Protein AF-A0A8T3PQR5-F1 (afdb_monomer)

Mean predicted aligned error: 10.05 Å

Sequence (159 aa):
MDTDMNWQEITDKLLKREWSAVETYQQVLHKAREELARNAEFQELATILSDHQQAASQLEARMQQPERRADGCFGGWGTWSKVVMGAASIFGDRVVLRALKAGEESGSKRYQEVLEATTAMPAELKPLFLDQLAKQQAHIRALDGLISRRLDLPIEPGT

Foldseek 3Di:
DDDLPPVLNLLVVLLVLLLVLLVLLCVLLVLVCVPPVPDPLSVLSVVLSVLSLVLNVVSCVVNPDPPDPDPSHPPPCPPVVVVPPDPDRSLLDLVSLVVSLVSLVVSLVSLVCSLPPHPPDDPVCNVSSVVSSVSSVVSNVSSVVSSVVSVPDDPDPDD

Nearest PDB structures (foldseek):
  4m34-assembly1_A  TM=5.836E-01  e=5.335E-02  Mycolicibacterium smegmatis MC2 155
  4m32-assembly1_A  TM=5.823E-01  e=1.025E-01  Mycolicibacterium smegmatis MC2 155
  4m33-assembly1_A  TM=5.757E-01  e=1.872E-01  Mycolicibacterium smegmatis MC2 155
  4m35-assembly1_A  TM=5.478E-01  e=1.532E-01  Mycolicibacterium smegmatis MC2 155
  5h46-assembly1_A  TM=4.832E-01  e=1.532E-01  Mycolicibacterium smegmatis MC2 155

Radius of gyration: 17.57 Å; Cα contacts (8 Å, |Δi|>4): 103; chains: 1; bounding box: 49×31×56 Å

pLDDT: mean 76.02, std 18.61, range [34.81, 98.12]

Structure (mmCIF, N/CA/C/O backbone):
data_AF-A0A8T3PQR5-F1
#
_entry.id   AF-A0A8T3PQR5-F1
#
loop_
_atom_site.group_PDB
_atom_site.id
_atom_site.type_symbol
_atom_site.label_atom_id
_atom_site.label_alt_id
_atom_site.label_comp_id
_atom_site.label_asym_id
_atom_site.label_entity_id
_atom_site.label_seq_id
_atom_site.pdbx_PDB_ins_code
_atom_site.Cartn_x
_atom_site.Cartn_y
_atom_site.Cartn_z
_atom_site.occupancy
_atom_site.B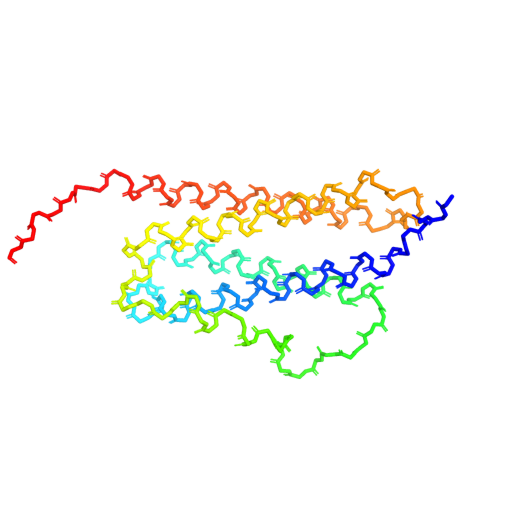_iso_or_equiv
_atom_site.auth_seq_id
_atom_site.auth_comp_id
_atom_site.auth_asym_id
_atom_site.auth_atom_id
_atom_site.pdbx_PDB_model_num
ATOM 1 N N . MET A 1 1 ? 28.401 -8.841 -14.115 1.00 34.81 1 MET A N 1
ATOM 2 C CA . MET A 1 1 ? 27.378 -9.747 -13.562 1.00 34.81 1 MET A CA 1
ATOM 3 C C . MET A 1 1 ? 26.054 -9.155 -13.969 1.00 34.81 1 MET A C 1
ATOM 5 O O . MET A 1 1 ? 25.731 -8.074 -13.497 1.00 34.81 1 MET A O 1
ATOM 9 N N . ASP A 1 2 ? 25.406 -9.804 -14.933 1.00 47.03 2 ASP A N 1
ATOM 10 C CA . ASP A 1 2 ? 24.097 -9.433 -15.459 1.00 47.03 2 ASP A CA 1
ATOM 11 C C . ASP A 1 2 ? 23.065 -9.330 -14.344 1.00 47.03 2 ASP A C 1
ATOM 13 O O . ASP A 1 2 ? 22.957 -10.207 -13.487 1.00 47.03 2 ASP A O 1
ATOM 17 N N . THR A 1 3 ? 22.282 -8.264 -14.376 1.00 47.00 3 THR A N 1
ATOM 18 C CA . THR A 1 3 ? 20.901 -8.281 -13.894 1.00 47.00 3 THR A CA 1
ATOM 19 C C . THR A 1 3 ? 20.164 -7.169 -14.624 1.00 47.00 3 THR A C 1
ATOM 21 O O . THR A 1 3 ? 19.670 -6.219 -14.024 1.00 47.00 3 THR A O 1
ATOM 24 N N . ASP A 1 4 ? 20.092 -7.293 -15.952 1.00 51.81 4 ASP A N 1
ATOM 25 C CA . ASP A 1 4 ? 18.969 -6.724 -16.694 1.00 51.81 4 ASP A CA 1
ATOM 26 C C . ASP A 1 4 ? 17.718 -7.425 -16.163 1.00 51.81 4 ASP A C 1
ATOM 28 O O . ASP A 1 4 ? 17.316 -8.496 -16.618 1.00 51.81 4 ASP A O 1
ATOM 32 N N . MET A 1 5 ? 17.172 -6.883 -15.077 1.00 60.22 5 MET A N 1
ATOM 33 C CA . MET A 1 5 ? 15.985 -7.428 -14.456 1.00 60.22 5 MET A CA 1
ATOM 34 C C . MET A 1 5 ? 14.844 -7.231 -15.450 1.00 60.22 5 MET A C 1
ATOM 36 O O . MET A 1 5 ? 14.481 -6.104 -15.790 1.00 60.22 5 MET A O 1
ATOM 40 N N . ASN A 1 6 ? 14.336 -8.347 -15.974 1.00 78.06 6 ASN A N 1
ATOM 41 C CA . ASN A 1 6 ? 13.302 -8.355 -16.996 1.00 78.06 6 ASN A CA 1
ATOM 42 C C . ASN A 1 6 ? 12.093 -7.565 -16.473 1.00 78.06 6 ASN A C 1
ATOM 44 O O . ASN A 1 6 ? 11.537 -7.899 -15.425 1.00 78.06 6 ASN A O 1
ATOM 48 N N . TRP A 1 7 ? 11.669 -6.522 -17.191 1.00 76.75 7 TRP A N 1
ATOM 49 C CA . TRP A 1 7 ? 10.533 -5.684 -16.794 1.00 76.75 7 TRP A CA 1
ATOM 50 C C . TRP A 1 7 ? 9.256 -6.514 -16.563 1.00 76.75 7 TRP A C 1
ATOM 52 O O . TRP A 1 7 ? 8.418 -6.137 -15.745 1.00 76.75 7 TRP A O 1
ATOM 62 N N . GLN A 1 8 ? 9.129 -7.675 -17.218 1.00 80.75 8 GLN A N 1
ATOM 63 C CA . GLN A 1 8 ? 8.047 -8.636 -16.984 1.00 80.75 8 GLN A CA 1
ATOM 64 C C . GLN A 1 8 ? 8.134 -9.275 -15.593 1.00 80.75 8 GLN A C 1
ATOM 66 O O . GLN A 1 8 ? 7.123 -9.380 -14.909 1.00 80.75 8 GLN A O 1
ATOM 71 N N . GLU A 1 9 ? 9.333 -9.658 -15.144 1.00 82.62 9 GLU A N 1
ATOM 72 C CA . GLU A 1 9 ? 9.560 -10.217 -13.804 1.00 82.62 9 GLU A CA 1
ATOM 73 C C . GLU A 1 9 ? 9.289 -9.168 -12.717 1.00 82.62 9 GLU A C 1
ATOM 75 O O . GLU A 1 9 ? 8.711 -9.467 -11.672 1.00 82.62 9 GLU A O 1
ATOM 80 N N . ILE A 1 10 ? 9.668 -7.915 -12.973 1.00 81.12 10 ILE A N 1
ATOM 81 C CA . ILE A 1 10 ? 9.352 -6.787 -12.092 1.00 81.12 10 ILE A CA 1
ATOM 82 C C . ILE A 1 10 ? 7.838 -6.586 -11.997 1.00 81.12 10 ILE A C 1
ATOM 84 O O . ILE A 1 10 ? 7.296 -6.471 -10.897 1.00 81.12 10 ILE A O 1
ATOM 88 N N . THR A 1 11 ? 7.161 -6.564 -13.145 1.00 85.00 11 THR A N 1
ATOM 89 C CA . THR A 1 11 ? 5.708 -6.375 -13.223 1.00 85.00 11 THR A CA 1
ATOM 90 C C . THR A 1 11 ? 4.972 -7.519 -12.520 1.00 85.00 11 THR A C 1
ATOM 92 O O . THR A 1 11 ? 4.056 -7.249 -11.751 1.00 85.00 11 THR A O 1
ATOM 95 N N . ASP A 1 12 ? 5.424 -8.769 -12.673 1.00 86.12 12 ASP A N 1
ATOM 96 C CA . ASP A 1 12 ? 4.887 -9.940 -11.961 1.00 86.12 12 ASP A CA 1
ATOM 97 C C . ASP A 1 12 ? 5.029 -9.813 -10.436 1.00 86.12 12 ASP A C 1
ATOM 99 O O . ASP A 1 12 ? 4.089 -10.065 -9.677 1.00 86.12 12 ASP A O 1
ATOM 103 N N . LYS A 1 13 ? 6.202 -9.373 -9.961 1.00 87.25 13 LYS A N 1
ATOM 104 C CA . LYS A 1 13 ? 6.437 -9.135 -8.530 1.00 87.25 13 LYS A CA 1
ATOM 105 C C . LYS A 1 13 ? 5.538 -8.028 -7.985 1.00 87.25 13 LYS A C 1
ATOM 107 O O . LYS A 1 13 ? 4.999 -8.189 -6.892 1.00 87.25 13 LYS A O 1
ATOM 112 N N . LEU A 1 14 ? 5.371 -6.923 -8.716 1.00 90.06 14 LEU A N 1
ATOM 113 C CA . LEU A 1 14 ? 4.459 -5.841 -8.330 1.00 90.06 14 LEU A CA 1
ATOM 114 C C . LEU A 1 14 ? 3.009 -6.331 -8.310 1.00 90.06 14 LEU A C 1
ATOM 116 O O . LEU A 1 14 ? 2.318 -6.130 -7.316 1.00 90.06 14 LEU A O 1
ATOM 120 N N . LEU A 1 15 ? 2.585 -7.069 -9.336 1.00 89.94 15 LEU A N 1
ATOM 121 C CA . LEU A 1 15 ? 1.243 -7.630 -9.433 1.00 89.94 15 LEU A CA 1
ATOM 122 C C . LEU A 1 15 ? 0.893 -8.512 -8.226 1.00 89.94 15 LEU A C 1
ATOM 124 O O . LEU A 1 15 ? -0.137 -8.316 -7.582 1.00 89.94 15 LEU A O 1
ATOM 128 N N . LYS A 1 16 ? 1.775 -9.450 -7.863 1.00 86.69 16 LYS A N 1
ATOM 129 C CA . LYS A 1 16 ? 1.586 -10.310 -6.679 1.00 86.69 16 LYS A CA 1
ATOM 130 C C . LYS A 1 16 ? 1.440 -9.501 -5.390 1.00 86.69 16 LYS A C 1
ATOM 132 O O . LYS A 1 16 ? 0.709 -9.906 -4.487 1.00 86.69 16 LYS A O 1
ATOM 137 N N . ARG A 1 17 ? 2.130 -8.362 -5.288 1.00 89.25 17 ARG A N 1
ATOM 138 C CA . ARG A 1 17 ? 2.031 -7.472 -4.126 1.00 89.25 17 ARG A CA 1
ATOM 139 C C . ARG A 1 17 ? 0.720 -6.707 -4.096 1.00 89.25 17 ARG A C 1
ATOM 141 O O . ARG A 1 17 ? 0.133 -6.639 -3.023 1.00 89.25 17 ARG A O 1
ATOM 148 N N . GLU A 1 18 ? 0.253 -6.191 -5.231 1.00 92.88 18 GLU A N 1
ATOM 149 C CA . GLU A 1 18 ? -1.058 -5.534 -5.300 1.00 92.88 18 GLU A CA 1
ATOM 150 C C . GLU A 1 18 ? -2.165 -6.492 -4.865 1.00 92.88 18 GLU A C 1
ATOM 152 O O . GLU A 1 18 ? -2.983 -6.150 -4.017 1.00 92.88 18 GLU A O 1
ATOM 157 N N . TRP A 1 19 ? -2.126 -7.746 -5.319 1.00 87.88 19 TRP A N 1
ATOM 158 C CA . TRP A 1 19 ? -3.080 -8.748 -4.851 1.00 87.88 19 TRP A CA 1
ATOM 159 C C . TRP A 1 19 ? -2.953 -9.079 -3.362 1.00 87.88 19 TRP A C 1
ATOM 161 O O . TRP A 1 19 ? -3.966 -9.215 -2.679 1.00 87.88 19 TRP A O 1
ATOM 171 N N . SER A 1 20 ? -1.732 -9.152 -2.827 1.00 85.56 20 SER A N 1
ATOM 172 C CA . SER A 1 20 ? -1.535 -9.317 -1.383 1.00 85.56 20 SER A CA 1
ATOM 173 C C . SER A 1 20 ? -2.112 -8.141 -0.583 1.00 85.56 20 SER A C 1
ATOM 175 O O . SER A 1 20 ? -2.631 -8.357 0.515 1.00 85.56 20 SER A O 1
ATOM 177 N N . ALA A 1 21 ? -2.031 -6.913 -1.103 1.00 88.25 21 ALA A N 1
ATOM 178 C CA . ALA A 1 21 ? -2.657 -5.746 -0.490 1.00 88.25 21 ALA A CA 1
ATOM 179 C C . ALA A 1 21 ? -4.187 -5.859 -0.558 1.00 88.25 21 ALA A C 1
ATOM 181 O O . ALA A 1 21 ? -4.840 -5.753 0.480 1.00 88.25 21 ALA A O 1
ATOM 182 N N . VAL A 1 22 ? -4.753 -6.193 -1.726 1.00 87.19 22 VAL A N 1
ATOM 183 C CA . VAL A 1 22 ? -6.196 -6.449 -1.906 1.00 87.19 22 VAL A CA 1
ATOM 184 C C . VAL A 1 22 ? -6.721 -7.431 -0.860 1.00 87.19 22 VAL A C 1
ATOM 186 O O . VAL A 1 22 ? -7.685 -7.124 -0.160 1.00 87.19 22 VAL A O 1
ATOM 189 N N . GLU A 1 23 ? -6.066 -8.580 -0.698 1.00 82.75 23 GLU A N 1
ATOM 190 C CA . GLU A 1 23 ? -6.462 -9.595 0.284 1.00 82.75 23 GLU A CA 1
ATOM 191 C C . GLU A 1 23 ? -6.400 -9.057 1.724 1.00 82.75 23 GLU A C 1
ATOM 193 O O . 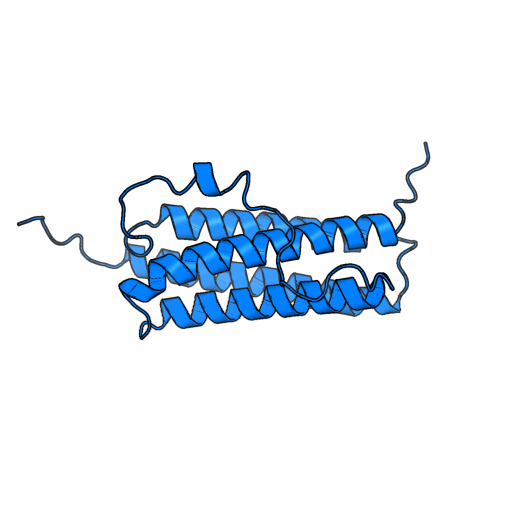GLU A 1 23 ? -7.301 -9.307 2.528 1.00 82.75 23 GLU A O 1
ATOM 198 N N . THR A 1 24 ? -5.368 -8.273 2.046 1.00 83.56 24 THR A N 1
ATOM 199 C CA . THR A 1 24 ? -5.189 -7.679 3.380 1.00 83.56 24 THR A CA 1
ATOM 200 C C . THR A 1 24 ? -6.306 -6.681 3.695 1.00 83.56 24 THR A C 1
ATOM 202 O O . THR A 1 24 ? -6.957 -6.787 4.738 1.00 83.56 24 THR A O 1
ATOM 205 N N . TYR A 1 25 ? -6.591 -5.743 2.788 1.00 89.38 25 TYR A N 1
ATOM 206 C CA . TYR A 1 25 ? -7.661 -4.763 2.983 1.00 89.38 25 TYR A CA 1
ATOM 207 C C . TYR A 1 25 ? -9.046 -5.408 2.993 1.00 89.38 25 TYR A C 1
ATOM 209 O O . TYR A 1 25 ? -9.886 -5.009 3.796 1.00 89.38 25 TYR A O 1
ATOM 217 N N . GLN A 1 26 ? -9.295 -6.430 2.168 1.00 86.75 26 GLN A N 1
ATOM 218 C CA . GLN A 1 26 ? -10.550 -7.188 2.209 1.00 86.75 26 GLN A CA 1
ATOM 219 C C . GLN A 1 26 ? -10.777 -7.835 3.577 1.00 86.75 26 GLN A C 1
ATOM 221 O O . GLN A 1 26 ? -11.885 -7.759 4.103 1.00 86.75 26 GLN A O 1
ATOM 226 N N . GLN A 1 27 ? -9.746 -8.434 4.178 1.00 80.44 27 GLN A N 1
ATOM 227 C CA . GLN A 1 27 ? -9.850 -9.027 5.515 1.00 80.44 27 GLN A CA 1
ATOM 228 C C . GLN A 1 27 ? -10.135 -7.974 6.587 1.00 80.44 27 GLN A C 1
ATOM 230 O O . GLN A 1 27 ? -11.007 -8.180 7.436 1.00 80.44 27 GLN A O 1
ATOM 235 N N . VAL A 1 28 ? -9.428 -6.840 6.534 1.00 83.50 28 VAL A N 1
ATOM 236 C CA . VAL A 1 28 ? -9.654 -5.709 7.443 1.00 83.50 28 VAL A CA 1
ATOM 237 C C . VAL A 1 28 ? -11.089 -5.209 7.311 1.00 83.50 28 VAL A C 1
ATOM 239 O O . VAL A 1 28 ? -11.796 -5.153 8.312 1.00 83.50 28 VAL A O 1
ATOM 242 N N . LEU A 1 29 ? -11.547 -4.928 6.087 1.00 83.75 29 LEU A N 1
ATOM 243 C CA . LEU A 1 29 ? -12.891 -4.425 5.796 1.00 83.75 29 LEU A CA 1
ATOM 244 C C . LEU A 1 29 ? -13.990 -5.435 6.143 1.00 83.75 29 LEU A C 1
ATOM 246 O O . LEU A 1 29 ? -15.050 -5.042 6.618 1.00 83.75 29 LEU A O 1
ATOM 250 N N . HIS A 1 30 ? -13.757 -6.733 5.948 1.00 82.12 30 HIS A N 1
ATOM 251 C CA . HIS A 1 30 ? -14.726 -7.768 6.302 1.00 82.12 30 HIS A CA 1
ATOM 252 C C . HIS A 1 30 ? -15.016 -7.772 7.806 1.00 82.12 30 HIS A C 1
ATOM 254 O O . HIS A 1 30 ? -16.173 -7.674 8.204 1.00 82.12 30 HIS A O 1
ATOM 260 N N . LYS A 1 31 ? -13.966 -7.789 8.632 1.00 76.12 31 LYS A N 1
ATOM 261 C CA . LYS A 1 31 ? -14.077 -7.730 10.099 1.00 76.12 31 LYS A CA 1
ATOM 262 C C . LYS A 1 31 ? -14.629 -6.386 10.586 1.00 76.12 31 LYS A C 1
ATOM 264 O O . LYS A 1 31 ? -15.446 -6.323 11.493 1.00 76.12 31 LYS A O 1
ATOM 269 N N . ALA A 1 32 ? -14.220 -5.308 9.930 1.00 73.81 32 ALA A N 1
ATOM 270 C CA . ALA A 1 32 ? -14.684 -3.945 10.156 1.00 73.81 32 ALA A CA 1
ATOM 271 C C . ALA A 1 32 ? -16.187 -3.730 9.879 1.00 73.81 32 ALA A C 1
ATOM 273 O O . ALA A 1 32 ? -16.826 -2.873 10.496 1.00 73.81 32 ALA A O 1
ATOM 274 N N . ARG A 1 33 ? -16.751 -4.475 8.921 1.00 72.44 33 ARG A N 1
ATOM 275 C CA . ARG A 1 33 ? -18.127 -4.298 8.438 1.00 72.44 33 ARG A CA 1
ATOM 276 C C . ARG A 1 33 ? -19.168 -4.570 9.518 1.00 72.44 33 ARG A C 1
ATOM 278 O O . ARG A 1 33 ? -20.204 -3.909 9.518 1.00 72.44 33 ARG A O 1
ATOM 285 N N . GLU A 1 34 ? -18.894 -5.525 10.402 1.00 64.50 34 GLU A N 1
ATOM 286 C CA . GLU A 1 34 ? -19.805 -5.913 11.483 1.00 64.50 34 GLU A CA 1
ATOM 287 C C . GLU A 1 34 ? -19.977 -4.791 12.514 1.00 64.50 34 GLU A C 1
ATOM 289 O O . GLU A 1 34 ? -21.060 -4.627 13.070 1.00 64.50 34 GLU A O 1
ATOM 294 N N . GLU A 1 35 ? -18.948 -3.962 12.703 1.00 61.69 35 GL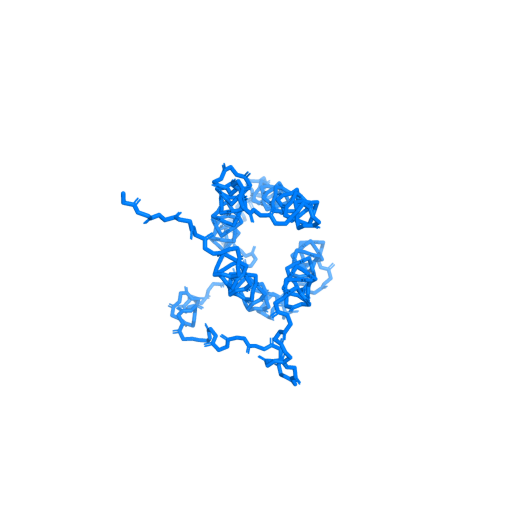U A N 1
ATOM 295 C CA . GLU A 1 35 ? -18.938 -2.920 13.731 1.00 61.69 35 GLU A CA 1
ATOM 296 C C . GLU A 1 35 ? -19.313 -1.534 13.172 1.00 61.69 35 GLU A C 1
ATOM 298 O O . GLU A 1 35 ? -19.976 -0.751 13.852 1.00 61.69 35 GLU A O 1
ATOM 303 N N . LEU A 1 36 ? -18.879 -1.180 11.952 1.00 59.28 36 LEU A N 1
ATOM 304 C CA . LEU A 1 36 ? -18.721 0.238 11.580 1.00 59.28 36 LEU A CA 1
ATOM 305 C C . LEU A 1 36 ? -18.939 0.561 10.087 1.00 59.28 36 LEU A C 1
ATOM 307 O O . LEU A 1 36 ? -18.400 1.546 9.590 1.00 59.28 36 LEU A O 1
ATOM 311 N N . ALA A 1 37 ? -19.767 -0.189 9.351 1.00 59.66 37 ALA A N 1
ATOM 312 C CA . ALA A 1 37 ? -19.964 0.002 7.897 1.00 59.66 37 ALA A CA 1
ATOM 313 C C . ALA A 1 37 ? -20.373 1.431 7.438 1.00 59.66 37 ALA A C 1
ATOM 315 O O . ALA A 1 37 ? -20.235 1.762 6.261 1.00 59.66 37 ALA A O 1
ATOM 316 N N . ARG A 1 38 ? -20.875 2.288 8.344 1.00 58.97 38 ARG A N 1
ATOM 317 C CA . ARG A 1 38 ? -21.217 3.705 8.080 1.00 58.97 38 ARG A CA 1
ATOM 318 C C . ARG A 1 38 ? -20.145 4.713 8.527 1.00 58.97 38 ARG A C 1
ATOM 320 O O . ARG A 1 38 ? -20.384 5.914 8.462 1.00 58.97 38 ARG A O 1
ATOM 327 N N . ASN A 1 39 ? -18.995 4.248 9.004 1.00 76.12 39 ASN A N 1
ATOM 328 C CA . ASN A 1 39 ? -17.911 5.099 9.485 1.00 76.12 39 ASN A CA 1
ATOM 329 C C . ASN A 1 39 ? -17.071 5.630 8.307 1.00 76.12 39 ASN A C 1
ATOM 331 O O . ASN A 1 39 ? -16.781 4.893 7.364 1.00 76.12 39 ASN A O 1
ATOM 335 N N . ALA A 1 40 ? -16.660 6.898 8.372 1.00 81.00 40 ALA A N 1
ATOM 336 C CA . ALA A 1 40 ? -15.750 7.511 7.407 1.00 81.00 40 ALA A CA 1
ATOM 337 C C . ALA A 1 40 ? -14.436 6.719 7.265 1.00 81.00 40 ALA A C 1
ATOM 339 O O . ALA A 1 40 ? -13.955 6.537 6.151 1.00 81.00 40 ALA A O 1
ATOM 340 N N . GLU A 1 41 ? -13.921 6.146 8.359 1.00 84.19 41 GLU A N 1
ATOM 341 C CA . GLU A 1 41 ? -12.705 5.320 8.330 1.00 84.19 41 GLU A CA 1
ATOM 342 C C . GLU A 1 41 ? -12.863 4.070 7.448 1.00 84.19 41 GLU A C 1
ATOM 344 O O . GLU A 1 41 ? -11.940 3.684 6.733 1.00 84.19 41 GLU A O 1
ATOM 349 N N . PHE A 1 42 ? -14.051 3.451 7.451 1.00 86.12 42 PHE A N 1
ATOM 350 C CA . PHE A 1 42 ? -14.353 2.309 6.585 1.00 86.12 42 PHE A CA 1
ATOM 351 C C . PHE A 1 42 ? -14.291 2.709 5.107 1.00 86.12 42 PHE A C 1
ATOM 353 O O . PHE A 1 42 ? -13.749 1.971 4.288 1.00 86.12 42 PHE A O 1
ATOM 360 N N . GLN A 1 43 ? -14.827 3.885 4.767 1.00 88.38 43 GLN A N 1
ATOM 361 C CA . GLN A 1 43 ? -14.840 4.394 3.393 1.00 88.38 43 GLN A CA 1
ATOM 362 C C . GLN A 1 43 ? -13.435 4.768 2.903 1.00 88.38 43 GLN A C 1
ATOM 364 O O . GLN A 1 43 ? -13.098 4.500 1.750 1.00 88.38 43 GLN A O 1
ATOM 369 N N . GLU A 1 44 ? -12.590 5.320 3.778 1.00 91.75 44 GLU A N 1
ATOM 370 C CA . GLU A 1 44 ? -11.181 5.587 3.467 1.00 91.75 44 GLU A CA 1
ATOM 371 C C . GLU A 1 44 ? -10.432 4.282 3.141 1.00 91.75 44 GLU A C 1
ATOM 373 O O . GLU A 1 44 ? -9.808 4.174 2.088 1.00 91.75 44 GLU A O 1
ATOM 378 N N . LEU A 1 45 ? -10.569 3.247 3.977 1.00 91.62 45 LEU A N 1
ATOM 379 C CA . LEU A 1 45 ? -9.941 1.941 3.732 1.00 91.62 45 LEU A CA 1
ATOM 380 C C . LEU A 1 45 ? -10.512 1.226 2.493 1.00 91.62 45 LEU A C 1
ATOM 382 O O . LEU A 1 45 ? -9.775 0.555 1.773 1.00 91.62 45 LEU A O 1
ATOM 386 N N . ALA A 1 46 ? -11.811 1.375 2.217 1.00 90.81 46 ALA A N 1
ATOM 387 C CA . ALA A 1 46 ? -12.444 0.835 1.012 1.00 90.81 46 ALA A CA 1
ATOM 388 C C . ALA A 1 46 ? -11.953 1.528 -0.268 1.00 90.81 46 ALA A C 1
ATOM 390 O O . ALA A 1 46 ? -11.816 0.876 -1.303 1.00 90.81 46 ALA A O 1
ATOM 391 N N . THR A 1 47 ? -11.641 2.822 -0.188 1.00 94.12 47 THR A N 1
ATOM 392 C CA . THR A 1 47 ? -11.022 3.564 -1.293 1.00 94.12 47 THR A CA 1
ATOM 393 C C . THR A 1 47 ? -9.633 3.005 -1.596 1.00 94.12 47 THR A C 1
ATOM 395 O O . THR A 1 47 ? -9.362 2.661 -2.743 1.00 94.12 47 THR A O 1
ATOM 398 N N . ILE A 1 48 ? -8.804 2.791 -0.566 1.00 96.50 48 ILE A N 1
ATOM 399 C CA . ILE A 1 48 ? -7.466 2.196 -0.729 1.00 96.50 48 ILE A CA 1
ATOM 400 C C . ILE A 1 48 ? -7.554 0.788 -1.346 1.00 96.50 48 ILE A C 1
ATOM 402 O O . ILE A 1 48 ? -6.821 0.463 -2.279 1.00 96.50 48 ILE A O 1
ATOM 406 N N . LEU A 1 49 ? -8.499 -0.045 -0.887 1.00 93.12 49 LEU A N 1
ATOM 407 C CA . LEU A 1 49 ? -8.758 -1.354 -1.499 1.00 93.12 49 LEU A CA 1
ATOM 408 C C . LEU A 1 49 ? -9.059 -1.234 -3.001 1.00 93.12 49 LEU A C 1
ATOM 410 O O . LEU A 1 49 ? -8.510 -1.992 -3.803 1.00 93.12 49 LEU A O 1
ATOM 414 N N . SER A 1 50 ? -9.944 -0.309 -3.378 1.00 91.75 50 SER A N 1
ATOM 415 C CA . SER A 1 50 ? -10.317 -0.090 -4.778 1.00 91.75 50 SER A CA 1
ATOM 416 C C . SER A 1 50 ? -9.108 0.312 -5.627 1.00 91.75 50 SER A C 1
ATOM 418 O O . SER A 1 50 ? -8.962 -0.172 -6.752 1.00 91.75 50 SER A O 1
ATOM 420 N N . ASP A 1 51 ? -8.220 1.149 -5.090 1.00 96.50 51 ASP A N 1
ATOM 421 C CA . ASP A 1 51 ? -7.001 1.571 -5.780 1.00 96.50 51 ASP A CA 1
ATOM 422 C C . ASP A 1 51 ? -6.047 0.390 -6.024 1.00 96.50 51 ASP A C 1
ATOM 424 O O . ASP A 1 51 ? -5.580 0.214 -7.152 1.00 96.50 51 ASP A O 1
ATOM 428 N N . HIS A 1 52 ? -5.844 -0.497 -5.041 1.00 95.44 52 HIS A N 1
ATOM 429 C CA . HIS A 1 52 ? -5.051 -1.722 -5.238 1.00 95.44 52 HIS A CA 1
ATOM 430 C C . HIS A 1 52 ? -5.682 -2.692 -6.249 1.00 95.44 52 HIS A C 1
ATOM 432 O O . HIS A 1 52 ? -4.979 -3.282 -7.070 1.00 95.44 52 HIS A O 1
ATOM 438 N N . GLN A 1 53 ? -7.011 -2.848 -6.248 1.00 89.62 53 GLN A N 1
ATOM 439 C CA . GLN A 1 53 ? -7.711 -3.674 -7.245 1.00 89.62 53 GLN A CA 1
ATOM 440 C C . GLN A 1 53 ? -7.529 -3.123 -8.663 1.00 89.62 53 GLN A C 1
ATOM 442 O O . GLN A 1 53 ? -7.324 -3.881 -9.622 1.00 89.62 53 GLN A O 1
ATOM 447 N N . GLN A 1 54 ? -7.587 -1.797 -8.801 1.00 91.31 54 GLN A N 1
ATOM 448 C CA . GLN A 1 54 ? -7.333 -1.124 -10.065 1.00 91.31 54 GLN A CA 1
ATOM 449 C C . GLN A 1 54 ? -5.874 -1.309 -10.499 1.00 91.31 54 GLN A C 1
ATOM 451 O O . GLN A 1 54 ? -5.632 -1.631 -11.663 1.00 91.31 54 GLN A O 1
ATOM 456 N N . ALA A 1 55 ? -4.917 -1.152 -9.581 1.00 92.25 55 ALA A N 1
ATOM 457 C CA . ALA A 1 55 ? -3.494 -1.351 -9.838 1.00 92.25 55 ALA A CA 1
ATOM 458 C C . ALA A 1 55 ? -3.201 -2.772 -10.335 1.00 92.25 55 ALA A C 1
ATOM 460 O O . ALA A 1 55 ? -2.625 -2.939 -11.410 1.00 92.25 55 ALA A O 1
ATOM 461 N N . ALA A 1 56 ? -3.684 -3.790 -9.617 1.00 89.31 56 ALA A N 1
ATOM 462 C CA . ALA A 1 56 ? -3.552 -5.190 -10.008 1.00 89.31 56 ALA A CA 1
ATOM 463 C C . ALA A 1 56 ? -4.115 -5.442 -11.417 1.00 89.31 56 ALA A C 1
ATOM 465 O O . ALA A 1 56 ? -3.423 -5.985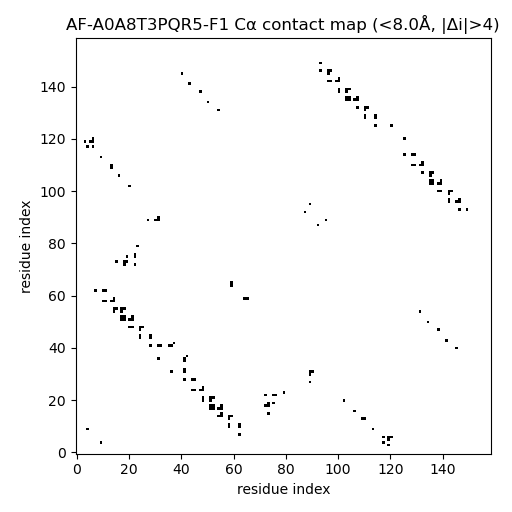 -12.278 1.00 89.31 56 ALA A O 1
ATOM 466 N N . SER A 1 57 ? -5.325 -4.946 -11.692 1.00 86.06 57 SER A N 1
ATOM 467 C CA . SER A 1 57 ? -5.965 -5.087 -13.008 1.00 86.06 57 SER A CA 1
ATOM 468 C C . SER A 1 57 ? -5.163 -4.415 -14.131 1.00 86.06 57 SER A C 1
ATOM 470 O O . SER A 1 57 ? -5.076 -4.936 -15.244 1.00 86.06 57 SER A O 1
ATOM 472 N N . GLN A 1 58 ? -4.580 -3.242 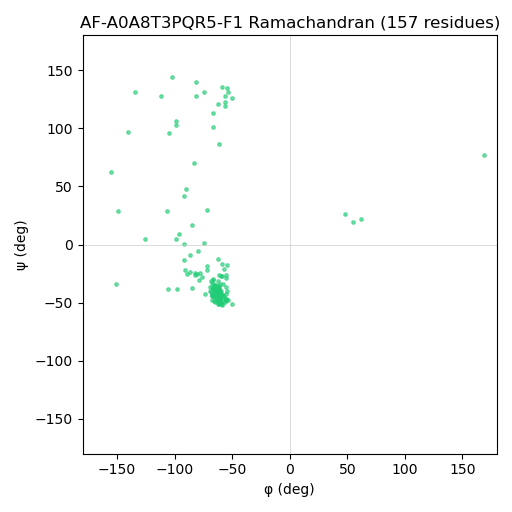-13.865 1.00 89.12 58 GLN A N 1
ATOM 473 C CA . GLN A 1 58 ? -3.755 -2.523 -14.837 1.00 89.12 58 GLN A CA 1
ATOM 474 C C . GLN A 1 58 ? -2.436 -3.251 -15.109 1.00 89.12 58 GLN A C 1
ATOM 476 O O . GLN A 1 58 ? -2.019 -3.311 -16.263 1.00 89.12 58 GLN A O 1
ATOM 481 N N . LEU A 1 59 ? -1.797 -3.819 -14.082 1.00 87.75 59 LEU A N 1
ATOM 482 C CA . LEU A 1 59 ? -0.564 -4.599 -14.221 1.00 87.75 59 LEU A CA 1
ATOM 483 C C . LEU A 1 59 ? -0.810 -5.915 -14.976 1.00 87.75 59 LEU A C 1
ATOM 485 O O . LEU A 1 59 ? -0.059 -6.231 -15.898 1.00 87.75 59 LEU A O 1
ATOM 489 N N . GLU A 1 60 ? -1.898 -6.630 -14.673 1.00 84.94 60 GLU A N 1
ATOM 490 C CA . GLU A 1 60 ? -2.314 -7.844 -15.401 1.00 84.94 60 GLU A CA 1
ATOM 491 C C . GLU A 1 60 ? -2.478 -7.590 -16.896 1.00 84.94 60 GLU A C 1
ATOM 493 O O . GLU A 1 60 ? -1.940 -8.328 -17.724 1.00 84.94 60 GLU A O 1
ATOM 498 N N . ALA A 1 61 ? -3.162 -6.499 -17.252 1.00 84.19 61 ALA A N 1
ATOM 499 C CA . ALA A 1 61 ? -3.377 -6.127 -18.645 1.00 84.19 61 ALA A CA 1
ATOM 500 C C . ALA A 1 61 ? -2.059 -5.912 -19.415 1.00 84.19 61 ALA A C 1
ATOM 502 O O . ALA A 1 61 ? -2.015 -6.115 -20.629 1.00 84.19 61 ALA A O 1
ATOM 503 N N . ARG A 1 62 ? -0.972 -5.525 -18.730 1.00 81.12 62 ARG A N 1
ATOM 504 C CA . ARG A 1 62 ? 0.355 -5.329 -19.341 1.00 81.12 62 ARG A CA 1
ATOM 505 C C . ARG A 1 62 ? 1.139 -6.620 -19.514 1.00 81.12 62 ARG A C 1
ATOM 507 O O . ARG A 1 62 ? 1.970 -6.694 -20.414 1.00 81.12 62 ARG A O 1
ATOM 514 N N . MET A 1 63 ? 0.870 -7.633 -18.698 1.00 76.25 63 MET A N 1
ATOM 515 C CA . MET A 1 63 ? 1.585 -8.907 -18.763 1.00 76.25 63 MET A CA 1
ATOM 516 C C . MET A 1 63 ? 1.086 -9.836 -19.880 1.00 76.25 63 MET A C 1
ATOM 518 O O . MET A 1 63 ? 1.688 -10.884 -20.087 1.00 76.25 63 MET A O 1
ATOM 522 N N . GLN A 1 64 ? 0.010 -9.477 -20.600 1.00 65.38 64 GLN A N 1
ATOM 523 C CA . GLN A 1 64 ? -0.669 -10.350 -21.577 1.00 65.38 64 GLN A CA 1
ATOM 524 C C . GLN A 1 64 ? -0.954 -11.759 -21.025 1.00 65.38 64 GLN A C 1
ATOM 526 O O . GLN A 1 64 ? -1.048 -12.721 -21.782 1.00 65.38 64 GLN A O 1
ATOM 531 N N . GLN A 1 65 ? -1.087 -11.887 -19.703 1.00 55.00 65 GLN A N 1
ATOM 532 C CA . GLN A 1 65 ? -1.444 -13.135 -19.048 1.00 55.00 65 GLN A CA 1
ATOM 533 C C . GLN A 1 65 ? -2.940 -13.094 -18.735 1.00 55.00 65 GLN A C 1
ATOM 535 O O . GLN A 1 65 ? -3.343 -12.418 -17.792 1.00 55.00 65 GLN A O 1
ATOM 540 N N . PRO A 1 66 ? -3.792 -13.791 -19.511 1.00 45.16 66 PRO A N 1
ATOM 541 C CA . PRO A 1 66 ? -5.211 -13.924 -19.189 1.00 45.16 66 PRO A CA 1
ATOM 542 C C . PRO A 1 66 ? -5.459 -14.908 -18.029 1.00 45.16 66 PRO A C 1
ATOM 544 O O . PRO A 1 66 ? -6.605 -15.150 -17.650 1.00 45.16 66 PRO A O 1
ATOM 547 N N . GLU A 1 67 ? -4.407 -15.488 -17.447 1.00 47.53 67 GLU A N 1
ATOM 548 C CA . GLU A 1 67 ? -4.497 -16.521 -16.420 1.00 47.53 67 GLU A CA 1
ATOM 549 C C . GLU A 1 67 ? -4.716 -15.931 -15.022 1.00 47.53 67 GLU A C 1
ATOM 551 O O . GLU A 1 67 ? -3.816 -15.965 -14.189 1.00 47.53 67 GLU A O 1
ATOM 556 N N . ARG A 1 68 ? -5.915 -15.381 -14.780 1.00 50.06 68 ARG A N 1
ATOM 557 C CA . ARG A 1 68 ? -6.630 -15.352 -13.479 1.00 50.06 68 ARG A CA 1
ATOM 558 C C . ARG A 1 68 ? -7.819 -14.399 -13.547 1.00 50.06 68 ARG A C 1
ATOM 560 O O . ARG A 1 68 ? -7.815 -13.308 -12.993 1.00 50.06 68 ARG A O 1
ATOM 567 N N . ARG A 1 69 ? -8.904 -14.840 -14.177 1.00 45.69 69 ARG A N 1
ATOM 568 C CA . ARG A 1 69 ? -10.215 -14.212 -13.979 1.00 45.69 69 ARG A CA 1
ATOM 569 C C . ARG A 1 69 ? -11.311 -15.264 -13.919 1.00 45.69 69 ARG A C 1
ATOM 571 O O . ARG A 1 69 ? -11.821 -15.707 -14.939 1.00 45.69 69 ARG A O 1
ATOM 578 N N . ALA A 1 70 ? -11.654 -15.612 -12.686 1.00 39.97 70 ALA A N 1
ATOM 579 C CA . ALA A 1 70 ? -13.006 -15.994 -12.287 1.00 39.97 70 ALA A CA 1
ATOM 580 C C . ALA A 1 70 ? -13.240 -15.637 -10.804 1.00 39.97 70 ALA A C 1
ATOM 582 O O . ALA A 1 70 ? -14.314 -15.150 -10.472 1.00 39.97 70 ALA A O 1
ATOM 583 N N . ASP A 1 71 ? -12.205 -15.725 -9.949 1.00 39.97 71 ASP A N 1
ATOM 584 C CA . ASP A 1 71 ? -12.434 -15.727 -8.489 1.00 39.97 71 ASP A CA 1
ATOM 585 C C . ASP A 1 71 ? -11.650 -14.657 -7.695 1.00 39.97 71 ASP A C 1
ATOM 587 O O . ASP A 1 71 ? -11.715 -14.619 -6.469 1.00 39.97 71 ASP A O 1
ATOM 591 N N . GLY A 1 72 ? -10.907 -13.766 -8.368 1.00 40.81 72 GLY A N 1
ATOM 592 C CA . GLY A 1 72 ? -10.349 -12.542 -7.765 1.00 40.81 72 GLY A CA 1
ATOM 593 C C . GLY A 1 72 ? -9.358 -12.725 -6.605 1.00 40.81 72 GLY A C 1
ATOM 594 O O . GLY A 1 72 ? -9.193 -11.802 -5.812 1.00 40.81 72 GLY A O 1
ATOM 595 N N . CYS A 1 73 ? -8.710 -13.885 -6.474 1.00 41.41 73 CYS A N 1
ATOM 596 C CA . CYS A 1 73 ? -7.777 -14.149 -5.382 1.00 41.41 73 CYS A CA 1
ATOM 597 C C . CYS A 1 73 ? -6.476 -14.799 -5.870 1.00 41.41 73 CYS A C 1
ATOM 599 O O . CYS A 1 73 ? -6.484 -15.805 -6.586 1.00 41.41 73 CYS A O 1
ATOM 601 N N . PHE A 1 74 ? -5.337 -14.255 -5.428 1.00 47.16 74 PHE A N 1
ATOM 602 C CA . PHE A 1 74 ? -4.016 -14.831 -5.657 1.00 47.16 74 PHE A CA 1
ATOM 603 C C . PHE A 1 74 ? -3.574 -15.774 -4.534 1.00 47.16 74 PHE A C 1
ATOM 605 O O . PHE A 1 74 ? -2.410 -15.795 -4.174 1.00 47.16 74 PHE A O 1
ATOM 612 N N . GLY A 1 75 ? -4.452 -16.631 -4.011 1.00 44.25 75 GLY A N 1
ATOM 613 C CA . GLY A 1 75 ? -4.050 -17.742 -3.135 1.00 44.25 75 GLY A CA 1
ATOM 614 C C . GLY A 1 75 ? -3.217 -17.357 -1.898 1.00 44.25 75 GLY A C 1
ATOM 615 O O . GLY A 1 75 ? -2.567 -18.231 -1.325 1.00 44.25 75 GLY A O 1
ATOM 616 N N . GLY A 1 76 ? -3.223 -16.092 -1.457 1.00 46.16 76 GLY A N 1
ATOM 617 C CA . GLY A 1 76 ? -2.416 -15.605 -0.330 1.00 46.16 76 GLY A CA 1
ATOM 618 C C . GLY A 1 76 ? -3.058 -15.827 1.044 1.00 46.16 76 GLY A C 1
ATOM 619 O O . GLY A 1 76 ? -2.608 -15.286 2.054 1.00 46.16 76 GLY A O 1
ATOM 620 N N . TRP A 1 77 ? -4.059 -16.708 1.123 1.00 48.28 77 TRP A N 1
ATOM 621 C CA . TRP A 1 77 ? -4.756 -17.090 2.358 1.00 48.28 77 TRP A CA 1
ATOM 622 C C . TRP A 1 77 ? -3.856 -17.771 3.411 1.00 48.28 77 TRP A C 1
ATOM 624 O O . TRP A 1 77 ? -4.258 -17.919 4.563 1.00 48.28 77 TRP A O 1
ATOM 634 N N . GLY A 1 78 ? -2.633 -18.184 3.059 1.00 42.31 78 GLY A N 1
ATOM 635 C CA . GLY A 1 78 ? -1.779 -18.995 3.937 1.00 42.31 78 GLY A CA 1
ATOM 636 C C . GLY A 1 78 ? -1.047 -18.242 5.057 1.00 42.31 78 GLY A C 1
ATOM 637 O O . GLY A 1 78 ? -0.802 -18.824 6.118 1.00 42.31 78 GLY A O 1
ATOM 638 N N . THR A 1 79 ? -0.689 -16.968 4.856 1.00 45.94 79 THR A N 1
ATOM 639 C CA . THR A 1 79 ? 0.266 -16.277 5.754 1.00 45.94 79 THR A CA 1
ATOM 640 C C . THR A 1 79 ? -0.401 -15.260 6.680 1.00 45.94 79 THR A C 1
ATOM 642 O O . THR A 1 79 ? -0.064 -15.203 7.862 1.00 45.94 79 THR A O 1
ATOM 645 N N . TRP A 1 80 ? -1.404 -14.514 6.208 1.00 43.41 80 TRP A N 1
ATOM 646 C CA . TRP A 1 80 ? -2.102 -13.515 7.035 1.00 43.41 80 TRP A CA 1
ATOM 647 C C . TRP A 1 80 ? -3.118 -14.114 8.014 1.00 43.41 80 TRP A C 1
ATOM 649 O O . TRP A 1 80 ? -3.326 -13.553 9.091 1.00 43.41 80 TRP A O 1
ATOM 659 N N . SER A 1 81 ? -3.649 -15.312 7.730 1.00 47.16 81 SER A N 1
ATOM 660 C CA . SER A 1 81 ? -4.549 -16.025 8.651 1.00 47.16 81 SER A CA 1
ATOM 661 C C . SER A 1 81 ? -3.906 -16.319 10.016 1.00 47.16 81 SER A C 1
ATOM 663 O O . SER A 1 81 ? -4.618 -16.595 10.977 1.00 47.16 81 SER A O 1
ATOM 665 N N . LYS A 1 82 ? -2.570 -16.238 10.124 1.00 44.62 82 LYS A N 1
ATOM 666 C CA . LYS A 1 82 ? -1.835 -16.407 11.386 1.00 44.62 82 LYS A CA 1
ATOM 667 C C . LYS A 1 82 ? -1.605 -15.101 12.153 1.00 44.62 82 LYS A C 1
ATOM 669 O O . LYS A 1 82 ? -1.396 -15.157 13.358 1.00 44.62 82 LYS A O 1
ATOM 674 N N . VAL A 1 83 ? -1.651 -13.945 11.486 1.00 49.06 83 VAL A N 1
ATOM 675 C CA . VAL A 1 83 ? -1.301 -12.640 12.083 1.00 49.06 83 VAL A CA 1
ATOM 676 C C . VAL A 1 83 ? -2.515 -11.957 12.729 1.00 49.06 83 VAL A C 1
ATOM 678 O O . VAL A 1 83 ? -2.349 -11.211 13.685 1.00 49.06 83 VAL A O 1
ATOM 681 N N . VAL A 1 84 ? -3.745 -12.265 12.292 1.00 49.56 84 VAL A N 1
ATOM 682 C CA . VAL A 1 84 ? -4.983 -11.622 12.795 1.00 49.56 84 VAL A CA 1
ATOM 683 C C . VAL A 1 84 ? -5.823 -12.535 13.710 1.00 49.56 84 VAL A C 1
ATOM 685 O O . VAL A 1 84 ? -7.048 -12.407 13.764 1.00 49.56 84 VAL A O 1
ATOM 688 N N . MET A 1 85 ? -5.190 -13.470 14.427 1.00 44.12 85 MET A N 1
ATOM 689 C CA . MET A 1 85 ? -5.820 -14.264 15.502 1.00 44.12 85 MET A CA 1
ATOM 690 C C . MET A 1 85 ? -5.684 -13.573 16.871 1.00 44.12 85 MET A C 1
ATOM 692 O O . MET A 1 85 ? -5.284 -14.186 17.857 1.00 44.12 85 MET A O 1
ATOM 696 N N . GLY A 1 86 ? -5.990 -12.278 16.935 1.00 48.47 86 GLY A N 1
ATOM 697 C CA . GLY A 1 86 ? -6.188 -11.562 18.194 1.00 48.47 86 GLY A CA 1
ATOM 698 C C . GLY A 1 86 ? -7.657 -11.174 18.319 1.00 48.47 86 GLY A C 1
ATOM 699 O O . GLY A 1 86 ? -8.200 -10.573 17.399 1.00 48.47 86 GLY A O 1
ATOM 700 N N . ALA A 1 87 ? -8.301 -11.518 19.435 1.00 43.12 87 ALA A N 1
ATOM 701 C CA . ALA A 1 87 ? -9.714 -11.251 19.734 1.00 43.12 87 ALA A CA 1
ATOM 702 C C . ALA A 1 87 ? -10.036 -9.762 20.026 1.00 43.12 87 ALA A C 1
ATOM 704 O O . ALA A 1 87 ? -10.930 -9.468 20.814 1.00 43.12 87 ALA A O 1
ATOM 705 N N . ALA A 1 88 ? -9.292 -8.820 19.439 1.00 50.25 88 ALA A N 1
ATOM 706 C CA . ALA A 1 88 ? -9.494 -7.383 19.616 1.00 50.25 88 ALA A CA 1
ATOM 707 C C . ALA A 1 88 ? -10.223 -6.779 18.402 1.00 50.25 88 ALA A C 1
ATOM 709 O O . ALA A 1 88 ? -9.980 -7.186 17.264 1.00 50.25 88 ALA A O 1
ATOM 710 N N . SER A 1 89 ? -11.095 -5.793 18.642 1.00 54.69 89 SER A N 1
ATOM 711 C CA . SER A 1 89 ? -11.731 -5.005 17.576 1.00 54.69 89 SER A CA 1
ATOM 712 C C . SER A 1 89 ? -10.660 -4.355 16.693 1.00 54.69 89 SER A C 1
ATOM 714 O O . SER A 1 89 ? -9.763 -3.656 17.174 1.00 54.69 89 SER A O 1
ATOM 716 N N . ILE A 1 90 ? -10.778 -4.553 15.378 1.00 54.66 90 ILE A N 1
ATOM 717 C CA . ILE A 1 90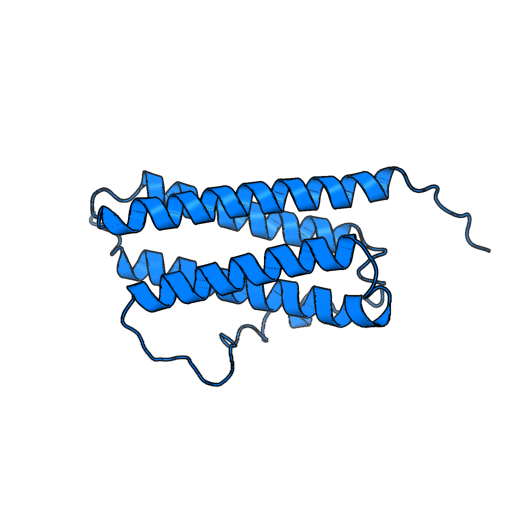 ? -9.868 -3.998 14.364 1.00 54.66 90 ILE A CA 1
ATOM 718 C C . ILE A 1 90 ? -9.871 -2.460 14.361 1.00 54.66 90 ILE A C 1
ATOM 720 O O . ILE A 1 90 ? -8.869 -1.832 14.010 1.00 54.66 90 ILE A O 1
ATOM 724 N N . PHE A 1 91 ? -10.966 -1.835 14.798 1.00 54.31 91 PHE A N 1
ATOM 725 C CA . PHE A 1 91 ? -11.070 -0.380 14.899 1.00 54.31 91 PHE A CA 1
ATOM 726 C C . PHE A 1 91 ? -10.658 0.186 16.263 1.00 54.31 91 PHE A C 1
ATOM 728 O O . PHE A 1 91 ? -10.392 1.381 16.360 1.00 54.31 91 PHE A O 1
ATOM 735 N N . GLY A 1 92 ? -10.505 -0.644 17.296 1.00 57.59 92 GLY A N 1
ATOM 736 C CA . GLY A 1 92 ? -9.837 -0.238 18.539 1.00 57.59 92 GLY A CA 1
ATOM 737 C C . GLY A 1 92 ? -8.310 -0.278 18.431 1.00 57.59 92 GLY A C 1
ATOM 738 O O . GLY A 1 92 ? -7.605 0.454 19.128 1.00 57.59 92 GLY A O 1
ATOM 739 N N . ASP A 1 93 ? -7.780 -1.107 17.529 1.00 65.00 93 ASP A N 1
ATOM 740 C CA . ASP A 1 93 ? -6.365 -1.447 17.530 1.00 65.00 93 ASP A CA 1
ATOM 741 C C . ASP A 1 93 ? -5.537 -0.635 16.518 1.00 65.00 93 ASP A C 1
ATOM 743 O O . ASP A 1 93 ? -5.541 -0.866 15.305 1.00 65.00 93 ASP A O 1
ATOM 747 N N . ARG A 1 94 ? -4.754 0.319 17.039 1.00 75.81 94 ARG A N 1
ATOM 748 C CA . ARG A 1 94 ? -3.744 1.075 16.274 1.00 75.81 94 ARG A CA 1
ATOM 749 C C . ARG A 1 94 ? -2.706 0.159 15.616 1.00 75.81 94 ARG A C 1
ATOM 751 O O . ARG A 1 94 ? -2.058 0.581 14.660 1.00 75.81 94 ARG A O 1
ATOM 758 N N . VAL A 1 95 ? -2.533 -1.074 16.096 1.00 80.81 95 VAL A N 1
ATOM 759 C CA . VAL A 1 95 ? -1.614 -2.057 15.509 1.00 80.81 95 VAL A CA 1
ATOM 760 C C . VAL A 1 95 ? -2.023 -2.408 14.080 1.00 80.81 95 VAL A C 1
ATOM 762 O O . VAL A 1 95 ? -1.145 -2.469 13.222 1.00 80.81 95 VAL A O 1
ATOM 765 N N . VAL A 1 96 ? -3.323 -2.546 13.783 1.00 82.94 96 VAL A N 1
ATOM 766 C CA . VAL A 1 96 ? -3.783 -2.871 12.419 1.00 82.94 96 VAL A CA 1
ATOM 767 C C . VAL A 1 96 ? -3.470 -1.732 11.452 1.00 82.94 96 VAL A C 1
ATOM 769 O O . VAL A 1 96 ? -2.867 -1.969 10.408 1.00 82.94 96 VAL A O 1
ATOM 772 N N . LEU A 1 97 ? -3.797 -0.486 11.813 1.00 87.75 97 LEU A N 1
ATOM 773 C CA . LEU A 1 97 ? -3.501 0.676 10.965 1.00 87.75 97 LEU A CA 1
ATOM 774 C C . LEU A 1 97 ? -1.993 0.857 10.736 1.00 87.75 97 LEU A C 1
ATOM 776 O O . LEU A 1 97 ? -1.567 1.168 9.626 1.00 87.75 97 LEU A O 1
ATOM 780 N N . ARG A 1 98 ? -1.165 0.613 11.761 1.00 88.50 98 ARG A N 1
ATOM 781 C CA . ARG A 1 98 ? 0.300 0.655 11.626 1.00 88.50 98 ARG A CA 1
ATOM 782 C C . ARG A 1 98 ? 0.833 -0.471 10.740 1.00 88.50 98 ARG A C 1
ATOM 784 O O . ARG A 1 98 ? 1.777 -0.239 9.991 1.00 88.50 98 ARG A O 1
ATOM 791 N N . ALA A 1 99 ? 0.236 -1.660 10.802 1.00 88.50 99 ALA A N 1
ATOM 792 C CA . ALA A 1 99 ? 0.597 -2.777 9.934 1.00 88.50 99 ALA A CA 1
ATOM 793 C C . ALA A 1 99 ? 0.234 -2.497 8.467 1.00 88.50 99 ALA A C 1
ATOM 795 O O . ALA A 1 99 ? 1.068 -2.721 7.592 1.00 88.50 99 ALA A O 1
ATOM 796 N N . LEU A 1 100 ? -0.958 -1.942 8.207 1.00 91.56 100 LEU A N 1
ATOM 797 C CA . LEU A 1 100 ? -1.350 -1.479 6.871 1.00 91.56 100 LEU A CA 1
ATOM 798 C C . LEU A 1 100 ? -0.366 -0.430 6.351 1.00 91.56 100 LEU A C 1
ATOM 800 O O . LEU A 1 100 ? 0.185 -0.597 5.268 1.00 91.56 100 LEU A O 1
ATOM 804 N N . LYS A 1 101 ? -0.044 0.585 7.165 1.00 94.44 101 LYS A N 1
ATOM 805 C CA . LYS A 1 101 ? 0.909 1.636 6.783 1.00 94.44 101 LYS A CA 1
ATOM 806 C C . LYS A 1 101 ? 2.283 1.066 6.433 1.00 94.44 101 LYS A C 1
ATOM 808 O O . LYS A 1 101 ? 2.846 1.442 5.411 1.00 94.44 101 LYS A O 1
ATOM 813 N N . ALA A 1 102 ? 2.810 0.143 7.236 1.00 92.31 102 ALA A N 1
ATOM 814 C CA . ALA A 1 102 ? 4.082 -0.512 6.932 1.00 92.31 102 ALA A CA 1
ATOM 815 C C . ALA A 1 102 ? 4.025 -1.293 5.600 1.00 92.31 102 ALA A C 1
ATOM 817 O O . ALA A 1 102 ? 5.010 -1.339 4.858 1.00 92.31 102 ALA A O 1
ATOM 818 N N . GLY A 1 103 ? 2.866 -1.877 5.276 1.00 91.19 103 GLY A N 1
ATOM 819 C CA . GLY A 1 103 ? 2.577 -2.467 3.969 1.00 91.19 103 GLY A CA 1
ATOM 820 C C . GLY A 1 103 ? 2.674 -1.449 2.829 1.00 91.19 103 GLY A C 1
ATOM 821 O O . GLY A 1 103 ? 3.403 -1.697 1.864 1.00 91.19 103 GLY A O 1
ATOM 822 N N . GLU A 1 104 ? 2.028 -0.289 2.977 1.00 96.50 104 GLU A N 1
ATOM 823 C CA . GLU A 1 104 ? 2.059 0.799 1.987 1.00 96.50 104 GLU A CA 1
ATOM 824 C C . GLU A 1 104 ? 3.455 1.400 1.804 1.00 96.50 104 GLU A C 1
ATOM 826 O O . GLU A 1 104 ? 3.905 1.603 0.678 1.00 96.50 104 GLU A O 1
ATOM 831 N N . GLU A 1 105 ? 4.194 1.635 2.891 1.00 96.44 105 GLU A N 1
ATOM 832 C CA . GLU A 1 105 ? 5.583 2.114 2.846 1.00 96.44 105 GLU A CA 1
ATOM 833 C C . GLU A 1 1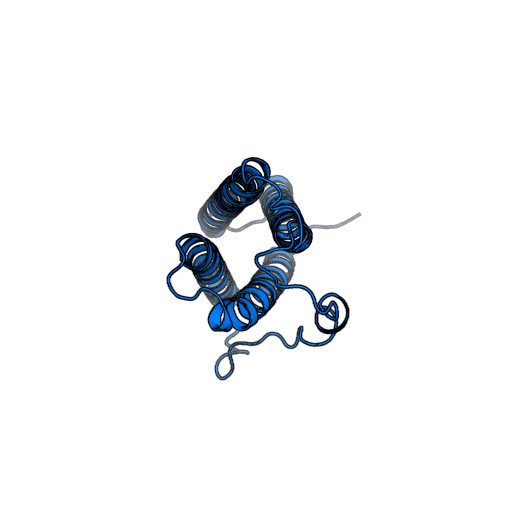05 ? 6.476 1.128 2.089 1.00 96.44 105 GLU A C 1
ATOM 835 O O . GLU A 1 105 ? 7.287 1.513 1.240 1.00 96.44 105 GLU A O 1
ATOM 840 N N . SER A 1 106 ? 6.282 -0.168 2.346 1.00 91.50 106 SER A N 1
ATOM 841 C CA . SER A 1 106 ? 6.963 -1.226 1.612 1.00 91.50 106 SER A CA 1
ATOM 842 C C . SER A 1 106 ? 6.581 -1.226 0.126 1.00 91.50 106 SER A C 1
ATOM 844 O O . SER A 1 106 ? 7.458 -1.387 -0.720 1.00 91.50 106 SER A O 1
ATOM 846 N N . GLY A 1 107 ? 5.301 -1.025 -0.209 1.00 90.00 107 GLY A N 1
ATOM 847 C CA . GLY A 1 107 ? 4.812 -0.894 -1.587 1.00 90.00 107 GLY A CA 1
ATOM 848 C C . GLY A 1 107 ? 5.402 0.310 -2.320 1.00 90.00 107 GLY A C 1
ATOM 849 O O . GLY A 1 107 ? 5.986 0.148 -3.392 1.00 90.00 107 GLY A O 1
ATOM 850 N N . SER A 1 108 ? 5.336 1.493 -1.707 1.00 95.19 108 SER A N 1
ATOM 851 C CA . SER A 1 108 ? 5.918 2.738 -2.218 1.00 95.19 108 SER A CA 1
ATOM 852 C C . SER A 1 108 ? 7.404 2.570 -2.530 1.00 95.19 108 SER A C 1
ATOM 854 O O . SER A 1 108 ? 7.849 2.908 -3.627 1.00 95.19 108 SER A O 1
ATOM 856 N N . LYS A 1 109 ? 8.170 1.981 -1.600 1.00 92.25 109 LYS A N 1
ATOM 857 C CA . LYS A 1 109 ? 9.601 1.733 -1.805 1.00 92.25 109 LYS A CA 1
ATOM 858 C C . LYS A 1 109 ? 9.860 0.839 -3.020 1.00 92.25 109 LYS A C 1
ATOM 860 O O . LYS A 1 109 ? 10.781 1.106 -3.782 1.00 92.25 109 LYS A O 1
ATOM 865 N N . ARG A 1 110 ? 9.041 -0.195 -3.243 1.00 90.31 110 ARG A N 1
ATOM 866 C CA . ARG A 1 110 ? 9.198 -1.076 -4.413 1.00 90.31 110 ARG A CA 1
ATOM 867 C C . ARG A 1 110 ? 8.919 -0.359 -5.728 1.00 90.31 110 ARG A C 1
ATOM 869 O O . ARG A 1 110 ? 9.691 -0.537 -6.662 1.00 90.31 110 ARG A O 1
ATOM 876 N N . TYR A 1 111 ? 7.882 0.473 -5.809 1.00 92.31 111 TYR A N 1
ATOM 877 C CA . TYR A 1 111 ? 7.653 1.276 -7.015 1.00 92.31 111 TYR A CA 1
ATOM 878 C C . TYR A 1 111 ? 8.805 2.252 -7.289 1.00 92.31 111 TYR A C 1
ATOM 880 O O . TYR A 1 111 ? 9.214 2.393 -8.439 1.00 92.31 111 TYR A O 1
ATOM 888 N N . GLN A 1 112 ? 9.367 2.877 -6.248 1.00 92.12 112 GLN A N 1
ATOM 889 C CA . GLN A 1 112 ? 10.548 3.742 -6.378 1.00 92.12 112 GLN A CA 1
ATOM 890 C C . GLN A 1 112 ? 11.761 2.975 -6.907 1.00 92.12 112 GLN A C 1
ATOM 892 O O . GLN A 1 112 ? 12.332 3.373 -7.917 1.00 92.12 112 GLN A O 1
ATOM 897 N N . GLU A 1 113 ? 12.096 1.838 -6.290 1.00 88.19 113 GLU A N 1
ATOM 898 C CA . GLU A 1 113 ? 13.206 0.984 -6.729 1.00 88.19 113 GLU A CA 1
ATOM 899 C C . GLU A 1 113 ? 13.065 0.591 -8.208 1.00 88.19 113 GLU A C 1
ATOM 901 O O . GLU A 1 113 ? 14.041 0.614 -8.952 1.00 88.19 113 GLU A O 1
ATOM 906 N N . VAL A 1 114 ? 11.849 0.281 -8.667 1.00 86.06 114 VAL A N 1
ATOM 907 C CA . VAL A 1 114 ? 11.582 -0.071 -10.071 1.00 86.06 114 VAL A CA 1
ATOM 908 C C . VAL A 1 114 ? 11.793 1.109 -11.019 1.00 86.06 114 VAL A C 1
ATOM 910 O O . VAL A 1 114 ? 12.395 0.944 -12.085 1.00 86.06 114 VAL A O 1
ATOM 913 N N . LEU A 1 115 ? 11.312 2.292 -10.632 1.00 88.31 115 LEU A N 1
ATOM 914 C CA . LEU A 1 115 ? 11.463 3.527 -11.401 1.00 88.31 115 LEU A CA 1
ATOM 915 C C . LEU A 1 115 ? 12.926 3.989 -11.491 1.00 88.31 115 LEU A C 1
ATOM 917 O O . LEU A 1 115 ? 13.296 4.611 -12.487 1.00 88.31 115 LEU A O 1
ATOM 921 N N . GLU A 1 116 ? 13.738 3.687 -10.477 1.00 86.25 116 GLU A N 1
ATOM 922 C CA . GLU A 1 116 ? 15.165 4.027 -10.410 1.00 86.25 116 GLU A CA 1
ATOM 923 C C . GLU A 1 116 ? 16.057 3.000 -11.122 1.00 86.25 116 GLU A C 1
ATOM 925 O O . GLU A 1 116 ? 17.037 3.378 -11.762 1.00 86.25 116 GLU A O 1
ATOM 930 N N . ALA A 1 117 ? 15.728 1.707 -11.031 1.00 73.44 117 ALA A N 1
ATOM 931 C CA . ALA A 1 117 ? 16.599 0.630 -11.500 1.00 73.44 117 ALA A CA 1
ATOM 932 C C . ALA A 1 117 ? 16.519 0.357 -13.009 1.00 73.44 117 ALA A C 1
ATOM 934 O O . ALA A 1 117 ? 17.456 -0.205 -13.575 1.00 73.44 117 ALA A O 1
ATOM 935 N N . THR A 1 118 ? 15.412 0.697 -13.676 1.00 63.75 118 THR A N 1
ATOM 936 C CA . THR A 1 118 ? 15.124 0.102 -14.990 1.00 63.75 118 THR A CA 1
ATOM 937 C C . THR A 1 118 ? 15.384 1.066 -16.150 1.00 63.75 118 THR A C 1
ATOM 939 O O . THR A 1 118 ? 14.508 1.831 -16.550 1.00 63.75 118 THR A O 1
ATOM 942 N N . THR A 1 119 ? 16.568 0.977 -16.764 1.00 63.16 119 THR A N 1
ATOM 943 C CA . THR A 1 119 ? 16.870 1.605 -18.070 1.00 63.16 119 THR A CA 1
ATOM 944 C C . THR A 1 119 ? 16.169 0.905 -19.243 1.00 63.16 119 THR A C 1
ATOM 946 O O . THR A 1 119 ? 15.953 1.528 -20.278 1.00 63.16 119 THR A O 1
ATOM 949 N N . ALA A 1 120 ? 15.773 -0.362 -19.073 1.00 64.88 120 ALA A N 1
ATOM 950 C CA . ALA A 1 120 ? 15.112 -1.201 -20.080 1.00 64.88 120 ALA A CA 1
ATOM 951 C C . ALA A 1 120 ? 13.569 -1.242 -19.974 1.00 64.88 120 ALA A C 1
ATOM 953 O O . ALA A 1 120 ? 12.924 -2.064 -20.627 1.00 64.88 120 ALA A O 1
ATOM 954 N N . MET A 1 121 ? 12.954 -0.398 -19.135 1.00 75.25 121 MET A N 1
ATOM 955 C CA . MET A 1 121 ? 11.498 -0.369 -18.979 1.00 75.25 121 MET A CA 1
ATOM 956 C C . MET A 1 121 ? 10.866 0.299 -20.206 1.00 75.25 121 MET A C 1
ATOM 958 O O . MET A 1 121 ? 11.284 1.406 -20.558 1.00 75.25 121 MET A O 1
ATOM 962 N N . PRO A 1 122 ? 9.828 -0.303 -20.815 1.00 79.56 122 PRO A N 1
ATOM 963 C CA . PRO A 1 122 ? 9.060 0.360 -21.860 1.00 79.56 122 PRO A CA 1
ATOM 964 C C . PRO A 1 122 ? 8.554 1.728 -21.381 1.00 79.56 122 PRO A C 1
ATOM 966 O O . PRO A 1 122 ? 8.004 1.853 -20.280 1.00 79.56 122 PRO A O 1
ATOM 969 N N . ALA A 1 123 ? 8.750 2.771 -22.189 1.00 82.56 123 ALA A N 1
ATOM 970 C CA . ALA A 1 123 ? 8.453 4.152 -21.799 1.00 82.56 123 ALA A CA 1
ATOM 97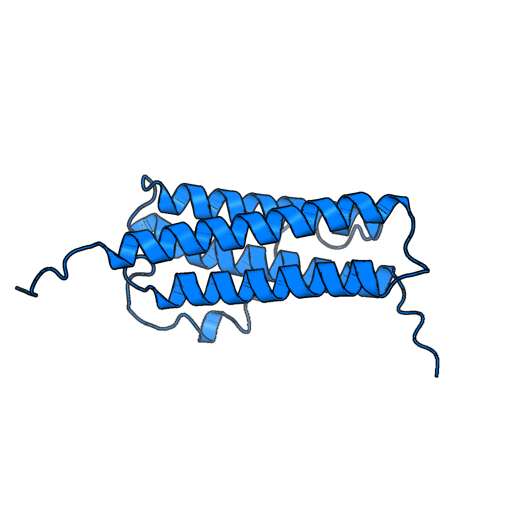1 C C . ALA A 1 123 ? 6.971 4.337 -21.431 1.00 82.56 123 ALA A C 1
ATOM 973 O O . ALA A 1 123 ? 6.624 5.175 -20.599 1.00 82.56 123 ALA A O 1
ATOM 974 N N . GLU A 1 124 ? 6.107 3.505 -22.007 1.00 81.69 124 GLU A N 1
ATOM 975 C CA . GLU A 1 124 ? 4.660 3.490 -21.792 1.00 81.69 124 GLU A CA 1
ATOM 976 C C . GLU A 1 124 ? 4.244 2.959 -20.406 1.00 81.69 124 GLU A C 1
ATOM 978 O O . GLU A 1 124 ? 3.121 3.221 -19.972 1.00 81.69 124 GLU A O 1
ATOM 983 N N . LEU A 1 125 ? 5.120 2.232 -19.695 1.00 84.56 125 LEU A N 1
ATOM 984 C CA . LEU A 1 125 ? 4.858 1.737 -18.333 1.00 84.56 125 LEU A CA 1
ATOM 985 C C . LEU A 1 125 ? 5.233 2.752 -17.252 1.00 84.56 125 LEU A C 1
ATOM 987 O O . LEU A 1 125 ? 4.668 2.733 -16.159 1.00 84.56 125 LEU A O 1
ATOM 991 N N . LYS A 1 126 ? 6.143 3.682 -17.555 1.00 88.31 126 LYS A N 1
ATOM 992 C CA . LYS A 1 126 ? 6.608 4.682 -16.587 1.00 88.31 126 LYS A CA 1
ATOM 993 C C . LYS A 1 126 ? 5.471 5.531 -15.994 1.00 88.31 126 LYS A C 1
ATOM 995 O O . LYS A 1 126 ? 5.454 5.686 -14.774 1.00 88.31 126 LYS A O 1
ATOM 1000 N N . PRO A 1 127 ? 4.501 6.048 -16.781 1.00 91.62 127 PRO A N 1
ATOM 1001 C CA . PRO A 1 127 ? 3.377 6.803 -16.229 1.00 91.62 127 PRO A CA 1
ATOM 1002 C C . PRO A 1 127 ? 2.504 5.967 -15.290 1.00 91.62 127 PRO A C 1
ATOM 1004 O O . PRO A 1 127 ? 2.059 6.480 -14.270 1.00 91.62 127 PRO A O 1
ATOM 1007 N N . LEU A 1 128 ? 2.307 4.680 -15.601 1.00 91.12 128 LEU A N 1
ATOM 1008 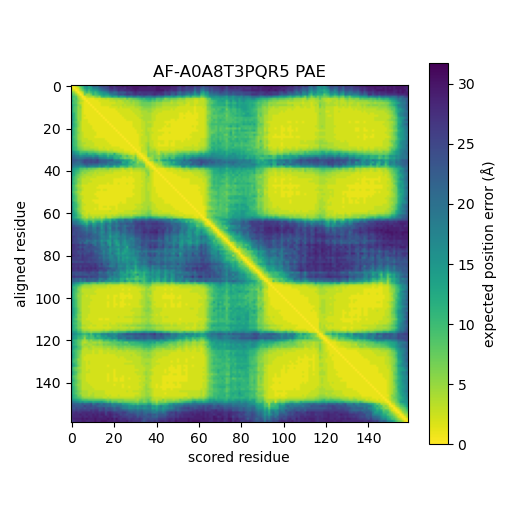C CA . LEU A 1 128 ? 1.557 3.761 -14.747 1.00 91.12 128 LEU A CA 1
ATOM 1009 C C . LEU A 1 128 ? 2.242 3.613 -13.383 1.00 91.12 128 LEU A C 1
ATOM 1011 O O . LEU A 1 128 ? 1.600 3.790 -12.357 1.00 91.12 128 LEU A O 1
ATOM 1015 N N . PHE A 1 129 ? 3.546 3.340 -13.349 1.00 92.12 129 PHE A N 1
ATOM 1016 C CA . PHE A 1 129 ? 4.261 3.165 -12.078 1.00 92.12 129 PHE A CA 1
ATOM 1017 C C . PHE A 1 129 ? 4.371 4.463 -11.269 1.00 92.12 129 PHE A C 1
ATOM 1019 O O . PHE A 1 129 ? 4.348 4.414 -10.042 1.00 92.12 129 PHE A O 1
ATOM 1026 N N . LEU A 1 130 ? 4.443 5.622 -11.932 1.00 94.75 130 LEU A N 1
ATOM 1027 C CA . LEU A 1 130 ? 4.376 6.925 -11.263 1.00 94.75 130 LEU A CA 1
ATOM 1028 C C . LEU A 1 130 ? 3.000 7.183 -10.632 1.00 94.75 130 LEU A C 1
ATOM 1030 O O . LEU A 1 130 ? 2.947 7.650 -9.495 1.00 94.75 130 LEU A O 1
ATOM 1034 N N . ASP A 1 131 ? 1.909 6.855 -11.332 1.00 95.94 131 ASP A N 1
ATOM 1035 C CA . ASP A 1 131 ? 0.544 6.941 -10.788 1.00 95.94 131 ASP A CA 1
ATOM 1036 C C . ASP A 1 131 ? 0.384 6.040 -9.558 1.00 95.94 131 ASP A C 1
ATOM 1038 O O . ASP A 1 131 ? -0.066 6.494 -8.506 1.00 95.94 131 ASP A O 1
ATOM 1042 N N . GLN A 1 132 ? 0.846 4.788 -9.647 1.00 95.06 132 GLN A N 1
ATOM 1043 C CA . GLN A 1 132 ? 0.766 3.858 -8.521 1.00 95.06 132 GLN A CA 1
ATOM 1044 C C . GLN A 1 132 ? 1.615 4.310 -7.333 1.00 95.06 132 GLN A C 1
ATOM 1046 O O . GLN A 1 132 ? 1.148 4.273 -6.198 1.00 95.06 132 GLN A O 1
ATOM 1051 N N . LEU A 1 133 ? 2.823 4.831 -7.565 1.00 96.31 133 LEU A N 1
ATOM 1052 C CA . LEU A 1 133 ? 3.630 5.418 -6.497 1.00 96.31 133 LEU A CA 1
ATOM 1053 C C . LEU A 1 133 ? 2.905 6.583 -5.802 1.00 96.31 133 LEU A C 1
ATOM 1055 O O . LEU A 1 133 ? 2.917 6.674 -4.573 1.00 96.31 133 LEU A O 1
ATOM 1059 N N . ALA A 1 134 ? 2.264 7.468 -6.570 1.00 97.75 134 ALA A N 1
ATOM 1060 C CA . ALA A 1 134 ? 1.515 8.591 -6.016 1.00 97.75 134 ALA A CA 1
ATOM 1061 C C . ALA A 1 134 ? 0.331 8.123 -5.152 1.00 97.75 134 ALA A C 1
ATOM 1063 O O . ALA A 1 134 ? 0.102 8.691 -4.078 1.00 97.75 134 ALA A O 1
ATOM 1064 N N . LYS A 1 135 ? -0.367 7.062 -5.576 1.00 97.69 135 LYS A N 1
ATOM 1065 C CA . LYS A 1 135 ? -1.431 6.410 -4.797 1.00 97.69 135 LYS A CA 1
ATOM 1066 C C . LYS A 1 135 ? -0.906 5.810 -3.497 1.00 97.69 135 LYS A C 1
ATOM 1068 O O . LYS A 1 135 ? -1.418 6.178 -2.446 1.00 97.69 135 LYS A O 1
ATOM 1073 N N . GLN A 1 136 ? 0.191 5.044 -3.522 1.00 96.56 136 GLN A N 1
ATOM 1074 C CA . GLN A 1 136 ? 0.794 4.509 -2.288 1.00 96.56 136 GLN A CA 1
ATOM 1075 C C . GLN A 1 136 ? 1.127 5.619 -1.284 1.00 96.56 136 GLN A C 1
ATOM 1077 O O . GLN A 1 136 ? 0.831 5.521 -0.094 1.00 96.56 136 GLN A O 1
ATOM 1082 N N . GLN A 1 137 ? 1.686 6.735 -1.754 1.00 98.12 137 GLN A N 1
ATOM 1083 C CA . GLN A 1 137 ? 1.964 7.884 -0.891 1.00 98.12 137 GLN A CA 1
ATOM 1084 C C . GLN A 1 137 ? 0.688 8.538 -0.342 1.00 98.12 137 GLN A C 1
ATOM 1086 O O . GLN A 1 137 ? 0.689 9.040 0.784 1.00 98.12 137 GLN A O 1
ATOM 1091 N N . ALA A 1 138 ? -0.399 8.559 -1.117 1.00 98.12 138 ALA A N 1
ATOM 1092 C CA . ALA A 1 138 ? -1.698 9.027 -0.649 1.00 98.12 138 ALA A CA 1
ATOM 1093 C C . ALA A 1 138 ? -2.300 8.082 0.403 1.00 98.12 138 ALA A C 1
ATOM 1095 O O . ALA A 1 138 ? -2.786 8.571 1.423 1.00 98.12 138 ALA A O 1
ATOM 1096 N N . HIS A 1 139 ? -2.184 6.764 0.218 1.00 97.88 139 HIS A N 1
ATOM 1097 C CA . HIS A 1 139 ? -2.621 5.759 1.189 1.00 97.88 139 HIS A CA 1
ATOM 1098 C C . HIS A 1 139 ? -1.884 5.915 2.523 1.00 97.88 139 HIS A C 1
ATOM 1100 O O . HIS A 1 139 ? -2.522 5.976 3.573 1.00 97.88 139 HIS A O 1
ATOM 1106 N N . ILE A 1 140 ? -0.554 6.080 2.494 1.00 97.88 140 ILE A N 1
ATOM 1107 C CA . ILE A 1 140 ? 0.261 6.327 3.698 1.00 97.88 140 ILE A CA 1
ATOM 1108 C C . ILE A 1 140 ? -0.254 7.553 4.459 1.00 97.88 140 ILE A C 1
ATOM 1110 O O . ILE A 1 140 ? -0.457 7.483 5.670 1.00 97.88 140 ILE A O 1
ATOM 1114 N N . ARG A 1 141 ? -0.518 8.665 3.756 1.00 97.56 141 ARG A N 1
ATOM 1115 C CA . ARG A 1 141 ? -1.057 9.890 4.372 1.00 97.56 141 ARG A CA 1
ATOM 1116 C C . ARG A 1 141 ? -2.447 9.679 4.973 1.00 97.56 141 ARG A C 1
ATOM 1118 O O . ARG A 1 141 ? -2.713 10.187 6.061 1.00 97.56 141 ARG A O 1
ATOM 1125 N N . ALA A 1 142 ? -3.321 8.941 4.290 1.00 95.00 142 ALA A N 1
ATOM 1126 C CA . ALA A 1 142 ? -4.647 8.609 4.806 1.00 95.00 142 ALA A CA 1
ATOM 1127 C C . ALA A 1 142 ? -4.544 7.782 6.099 1.00 95.00 142 ALA A C 1
ATOM 1129 O O . ALA A 1 142 ? -5.153 8.130 7.112 1.00 95.00 142 ALA A O 1
ATOM 1130 N N . LEU A 1 143 ? -3.694 6.750 6.103 1.00 93.56 143 LEU A N 1
ATOM 1131 C CA . LEU A 1 143 ? -3.444 5.905 7.271 1.00 93.56 143 LEU A CA 1
ATOM 1132 C C . LEU A 1 143 ? -2.825 6.688 8.433 1.00 93.56 143 LEU A C 1
ATOM 1134 O O . LEU A 1 143 ? -3.238 6.497 9.574 1.00 93.56 143 LEU A O 1
ATOM 1138 N N . ASP A 1 144 ? -1.903 7.614 8.168 1.00 94.25 144 ASP A N 1
ATOM 1139 C CA . ASP A 1 144 ? -1.382 8.527 9.192 1.00 94.25 144 ASP A CA 1
ATOM 1140 C C . ASP A 1 144 ? -2.478 9.410 9.794 1.00 94.25 144 ASP A C 1
ATOM 1142 O O . ASP A 1 144 ? -2.548 9.572 11.016 1.00 94.25 144 ASP A O 1
ATOM 1146 N N . GLY A 1 145 ? -3.379 9.936 8.961 1.00 92.25 145 GLY A N 1
ATOM 1147 C CA . GLY A 1 145 ? -4.545 10.685 9.423 1.00 92.25 145 GLY A CA 1
ATOM 1148 C C . GLY A 1 145 ? -5.484 9.842 10.293 1.00 92.25 145 GLY A C 1
ATOM 1149 O O . GLY A 1 145 ? -6.000 10.340 11.293 1.00 92.25 145 GLY A O 1
ATOM 1150 N N . LEU A 1 146 ? -5.703 8.570 9.947 1.00 88.94 146 LEU A N 1
ATOM 1151 C CA . LEU A 1 146 ? -6.504 7.631 10.745 1.00 88.94 146 LEU A CA 1
ATOM 1152 C C . LEU A 1 146 ? -5.835 7.301 12.087 1.00 88.94 146 LEU A C 1
ATOM 1154 O O . LEU A 1 146 ? -6.483 7.333 13.130 1.00 88.94 146 LEU A O 1
ATOM 1158 N N . ILE A 1 147 ? -4.525 7.038 12.085 1.00 88.12 147 ILE A N 1
ATOM 1159 C CA . ILE A 1 147 ? -3.748 6.769 13.305 1.00 88.12 147 ILE A CA 1
ATOM 1160 C C . ILE A 1 147 ? -3.786 7.980 14.244 1.00 88.12 147 ILE A C 1
ATOM 1162 O O . ILE A 1 147 ? -3.962 7.810 15.451 1.00 88.12 147 ILE A O 1
ATOM 1166 N N . SER A 1 148 ? -3.645 9.188 13.692 1.00 88.19 148 SER A N 1
ATOM 1167 C CA . SER A 1 148 ? -3.604 10.433 14.466 1.00 88.19 148 SER A CA 1
ATOM 1168 C C . SER A 1 148 ? -4.945 10.744 15.124 1.00 88.19 148 SER A C 1
ATOM 1170 O O . SER A 1 148 ? -4.986 11.012 16.318 1.00 88.19 148 SER A O 1
ATOM 1172 N N . ARG A 1 149 ? -6.060 10.588 14.397 1.00 84.06 149 ARG A N 1
ATOM 1173 C CA . ARG A 1 149 ? -7.419 10.755 14.949 1.00 84.06 149 ARG A CA 1
ATOM 1174 C C . ARG A 1 149 ? -7.692 9.866 16.166 1.00 84.06 149 ARG A C 1
ATOM 1176 O O . ARG A 1 149 ? -8.468 10.238 17.037 1.00 84.06 149 ARG A O 1
ATOM 1183 N N . ARG A 1 150 ? -7.032 8.707 16.251 1.00 75.88 150 ARG A N 1
ATOM 1184 C CA . ARG A 1 150 ? -7.131 7.793 17.399 1.00 75.88 150 ARG A CA 1
ATOM 1185 C C . ARG A 1 150 ? -6.160 8.104 18.542 1.00 75.88 150 ARG A C 1
ATOM 1187 O O . ARG A 1 150 ? -6.266 7.475 19.591 1.00 75.88 150 ARG A O 1
ATOM 1194 N N . LEU A 1 151 ? -5.199 9.016 18.365 1.00 65.81 151 LEU A N 1
ATOM 1195 C CA . LEU A 1 151 ? -4.372 9.535 19.465 1.00 65.81 151 LEU A CA 1
ATOM 1196 C C . LEU A 1 151 ? -5.136 10.554 20.320 1.00 65.81 151 LEU A C 1
ATOM 1198 O O . LEU A 1 151 ? -4.864 10.642 21.513 1.00 65.81 151 LEU A O 1
ATOM 1202 N N . ASP A 1 152 ? -6.106 11.254 19.727 1.00 57.72 152 ASP A N 1
ATOM 1203 C CA . ASP A 1 152 ? -6.839 12.354 20.366 1.00 57.72 152 ASP A CA 1
ATOM 1204 C C . ASP A 1 152 ? -8.136 11.917 21.077 1.00 57.72 152 ASP A C 1
ATOM 1206 O O . ASP A 1 152 ? -8.838 12.750 21.653 1.00 57.72 152 ASP A O 1
ATOM 1210 N N . LEU A 1 153 ? -8.479 10.622 21.061 1.00 56.47 153 LEU A N 1
ATOM 1211 C CA . LEU A 1 153 ? -9.652 10.110 21.774 1.00 56.47 153 LEU A CA 1
ATOM 1212 C C . LEU A 1 153 ? -9.325 9.901 23.265 1.00 56.47 153 LEU A C 1
ATOM 1214 O O . LEU A 1 153 ? -8.339 9.222 23.573 1.00 56.47 153 LEU A O 1
ATOM 1218 N N . PRO A 1 154 ? -10.129 10.446 24.202 1.00 47.00 154 PRO A N 1
ATOM 1219 C CA . PRO A 1 154 ? -9.942 10.187 25.623 1.00 47.00 154 PRO A CA 1
ATOM 1220 C C . PRO A 1 154 ? -10.040 8.682 25.890 1.00 47.00 154 PRO A C 1
ATOM 1222 O O . PRO A 1 154 ? -10.916 7.996 25.365 1.00 47.00 154 PRO A O 1
ATOM 1225 N N . ILE A 1 155 ? -9.121 8.162 26.708 1.00 53.12 155 ILE A N 1
ATOM 1226 C CA . ILE A 1 155 ? -9.245 6.811 27.253 1.00 53.12 155 ILE A CA 1
ATOM 1227 C C . ILE A 1 155 ? -10.454 6.849 28.185 1.00 53.12 155 ILE A C 1
ATOM 1229 O O . ILE A 1 155 ? -10.347 7.367 29.296 1.00 53.12 155 ILE A O 1
ATOM 1233 N N . GLU A 1 156 ? -11.600 6.350 27.724 1.00 45.53 156 GLU A N 1
ATOM 1234 C CA . GLU A 1 156 ? -12.741 6.108 28.603 1.00 45.53 156 GLU A CA 1
ATOM 1235 C C . GLU A 1 156 ? -12.261 5.185 29.735 1.00 45.53 156 GLU A C 1
ATOM 1237 O O . GLU A 1 156 ? -11.755 4.088 29.455 1.00 45.53 156 GLU A O 1
ATOM 1242 N N . PRO A 1 157 ? -12.329 5.614 31.008 1.00 45.53 157 PRO A N 1
ATOM 1243 C CA . PRO A 1 157 ? -11.978 4.743 32.113 1.00 45.53 157 PRO A CA 1
ATOM 1244 C C . PRO A 1 157 ? -12.952 3.563 32.101 1.00 45.53 157 PRO A C 1
ATOM 1246 O O . PRO A 1 157 ? -14.167 3.749 32.158 1.00 45.53 157 PRO A O 1
ATOM 1249 N N . GLY A 1 158 ? -12.404 2.351 31.983 1.00 58.59 158 GLY A N 1
ATOM 1250 C CA . GLY A 1 158 ? -13.180 1.115 32.010 1.00 58.59 158 GLY A CA 1
ATOM 1251 C C . GLY A 1 158 ? -14.121 1.100 33.213 1.00 58.59 158 GLY A C 1
ATOM 1252 O O . GLY A 1 158 ? -13.687 1.342 34.340 1.00 58.59 158 GLY A O 1
ATOM 1253 N N . THR A 1 159 ? -15.406 0.880 32.937 1.00 47.38 159 THR A N 1
ATOM 1254 C CA . THR A 1 159 ? -16.446 0.659 33.950 1.00 47.38 159 THR A CA 1
ATOM 1255 C C . THR A 1 159 ? -16.375 -0.769 34.470 1.00 47.38 159 THR A C 1
ATOM 1257 O O . THR A 1 159 ? -16.121 -1.675 33.643 1.00 47.38 159 THR A O 1
#

Secondary structure (DSSP, 8-state):
------HHHHHHHHHHHHHHHHHHHHHHHHHHHHHHTTSHHHHHHHHHHHHHHHHHHHHHHHHT-----SS---STHHHHTTT----S-TTT-HHHHHHHHHHHHHHHHHHHHHHHH-TTS-TTTHHHHHHHHHHHHHHHHHHHHHHHHTTSS--PPP-

Solvent-accessible surface area (backbone atoms only — not comparable to full-atom values): 9427 Å² total; per-residue (Å²): 133,91,71,85,70,51,57,66,60,52,48,51,55,50,32,57,48,27,43,52,47,31,55,52,41,49,54,51,49,58,66,41,45,81,80,38,71,88,38,69,69,49,53,55,52,49,49,51,32,51,51,29,50,50,49,27,54,56,45,40,68,71,67,75,57,82,88,79,80,88,78,90,71,79,78,66,72,78,63,56,70,69,74,70,78,58,102,62,60,70,87,77,36,65,64,53,51,51,51,51,33,54,50,31,52,54,50,31,51,49,42,49,51,54,73,72,70,50,90,82,50,60,75,82,50,52,63,55,49,52,51,51,33,53,47,30,54,50,48,35,52,51,41,52,52,56,54,50,61,63,69,74,55,79,82,75,77,85,129